Protein AF-A0A3D5YGW6-F1 (afdb_monomer)

pLDDT: mean 81.29, std 13.04, range [42.88, 96.31]

Solvent-accessible surface area (backbone atoms only — not comparable to full-atom values): 10236 Å² total; per-residue (Å²): 136,93,82,76,64,91,87,68,52,65,66,60,52,51,50,52,52,50,44,45,46,61,67,44,46,37,48,53,53,43,77,42,95,89,73,27,36,36,73,53,77,66,79,73,73,68,82,51,87,79,60,70,64,53,90,92,44,68,90,55,78,46,74,48,81,46,78,44,76,56,49,71,69,57,40,53,50,54,50,53,46,60,77,39,40,69,60,53,38,49,46,38,63,73,37,28,82,60,94,69,77,80,78,92,69,64,64,71,60,51,71,70,50,52,70,46,79,47,35,34,40,38,39,70,86,80,57,45,56,40,75,68,65,79,61,93,45,67,64,59,44,49,52,51,46,45,57,25,38,40,45,52,52,51,52,48,51,50,49,40,56,67,63,48,53,52,60,77,75,108

Nearest PDB structures (foldseek):
  4day-assembly1_A  TM=2.822E-01  e=8.750E+00  Homo sapiens

Sequence (170 aa):
MLIGPNGSGKTNFLEIITQLIKVGLIKDFVYTENNGIQNSIIENQWPLENMIPHFSYQDKPSIVDMEFHVSENDKENMLFIQKKQEIFSKIIETYSTTKYKIPVCDIEKIKNLQTLHIQFTIDTTNKTAHISNKSKNKIENFAIEYLIYQELFQIAIMIYNNNIKKSDEL

Structure (mmCIF, N/CA/C/O backbone):
data_AF-A0A3D5YGW6-F1
#
_entry.id   AF-A0A3D5YGW6-F1
#
loop_
_atom_site.group_PDB
_atom_site.id
_atom_site.type_symbol
_atom_site.label_atom_id
_atom_site.label_alt_id
_atom_site.label_comp_id
_atom_site.label_asym_id
_atom_site.label_entity_id
_atom_site.label_seq_id
_atom_site.pdbx_PDB_ins_code
_atom_site.Cartn_x
_atom_site.Cartn_y
_atom_site.Cartn_z
_atom_site.occupancy
_atom_site.B_iso_or_equiv
_atom_site.auth_seq_id
_atom_site.auth_comp_id
_atom_site.auth_asym_id
_atom_site.auth_atom_id
_atom_site.pdbx_PDB_model_num
ATOM 1 N N . MET A 1 1 ? 16.837 -15.127 -7.576 1.00 43.78 1 MET A N 1
ATOM 2 C CA . MET A 1 1 ? 18.311 -15.119 -7.723 1.00 43.78 1 MET A CA 1
ATOM 3 C C . MET A 1 1 ? 18.634 -14.628 -9.129 1.00 43.78 1 MET A C 1
ATOM 5 O O . MET A 1 1 ? 18.164 -15.241 -10.076 1.00 43.78 1 MET A O 1
ATOM 9 N N . LEU A 1 2 ? 19.340 -13.502 -9.272 1.00 54.16 2 LEU A N 1
ATOM 10 C CA . LEU A 1 2 ? 19.717 -12.935 -10.575 1.00 54.16 2 LEU A CA 1
ATOM 11 C C . LEU A 1 2 ? 21.123 -13.430 -10.938 1.00 54.16 2 LEU A C 1
ATOM 13 O O . LEU A 1 2 ? 22.107 -12.979 -10.357 1.00 54.16 2 LEU A O 1
ATOM 17 N N . ILE A 1 3 ? 21.216 -14.384 -11.866 1.00 64.50 3 ILE A N 1
ATOM 18 C CA . ILE A 1 3 ? 22.484 -14.989 -12.301 1.00 64.50 3 ILE A CA 1
ATOM 19 C C . ILE A 1 3 ? 22.789 -14.504 -13.719 1.00 64.50 3 ILE A C 1
ATOM 21 O O . ILE A 1 3 ? 21.932 -14.563 -14.594 1.00 64.50 3 ILE A O 1
ATOM 25 N N . GLY A 1 4 ? 24.005 -14.009 -13.954 1.00 66.25 4 GLY A N 1
ATOM 26 C CA . GLY A 1 4 ? 24.452 -13.606 -15.287 1.00 66.25 4 GLY A CA 1
ATOM 27 C C . GLY A 1 4 ? 25.875 -13.037 -15.293 1.00 66.25 4 GLY A C 1
ATOM 28 O O . GLY A 1 4 ? 26.398 -12.714 -14.223 1.00 66.25 4 GLY A O 1
ATOM 29 N N . PRO A 1 5 ? 26.497 -12.864 -16.472 1.00 58.69 5 PRO A N 1
ATOM 30 C CA . PRO A 1 5 ? 27.867 -12.357 -16.611 1.00 58.69 5 PRO A CA 1
ATOM 31 C C . PRO A 1 5 ? 28.068 -10.969 -15.984 1.00 58.69 5 PRO A C 1
ATOM 33 O O . PRO A 1 5 ? 27.129 -10.173 -15.909 1.00 58.69 5 PRO A O 1
ATOM 36 N N . ASN A 1 6 ? 29.283 -10.631 -15.549 1.00 60.09 6 ASN A N 1
ATOM 37 C CA . ASN A 1 6 ? 29.594 -9.256 -15.133 1.00 60.09 6 ASN A CA 1
ATOM 38 C C . ASN A 1 6 ? 29.333 -8.286 -16.300 1.00 60.09 6 ASN A C 1
ATOM 40 O O . ASN A 1 6 ? 29.634 -8.603 -17.445 1.00 60.09 6 ASN A O 1
ATOM 44 N N . GLY A 1 7 ? 28.709 -7.137 -16.019 1.00 59.75 7 GLY A N 1
ATOM 45 C CA . GLY A 1 7 ? 28.288 -6.179 -17.051 1.00 59.75 7 GLY A CA 1
ATOM 46 C C . GLY A 1 7 ? 26.944 -6.480 -17.732 1.00 59.75 7 GLY A C 1
ATOM 47 O O . GLY A 1 7 ? 26.485 -5.672 -18.526 1.00 59.75 7 GLY A O 1
ATOM 48 N N . SER A 1 8 ? 26.246 -7.573 -17.388 1.00 69.38 8 SER A N 1
ATOM 49 C CA . SER A 1 8 ? 24.945 -7.925 -17.994 1.00 69.38 8 SER A CA 1
ATOM 50 C C . SER A 1 8 ? 23.745 -7.078 -17.516 1.00 69.38 8 SER A C 1
ATOM 52 O O . SER A 1 8 ? 22.607 -7.521 -17.635 1.00 69.38 8 SER A O 1
ATOM 54 N N . GLY A 1 9 ? 23.978 -5.922 -16.882 1.00 68.81 9 GLY A N 1
ATOM 55 C CA . GLY A 1 9 ? 22.915 -5.008 -16.428 1.00 68.81 9 GLY A CA 1
ATOM 56 C C . GLY A 1 9 ? 22.145 -5.413 -15.159 1.00 68.81 9 GLY A C 1
ATOM 57 O O . GLY A 1 9 ? 21.143 -4.785 -14.836 1.00 68.81 9 GLY A O 1
ATOM 58 N N . LYS A 1 10 ? 22.592 -6.433 -14.409 1.00 77.31 10 LYS A N 1
ATOM 59 C CA . LYS A 1 10 ? 21.893 -6.914 -13.191 1.00 77.31 10 LYS A CA 1
ATOM 60 C C . LYS A 1 10 ? 21.778 -5.851 -12.095 1.00 77.31 10 LYS A C 1
ATOM 62 O O . LYS A 1 10 ? 20.739 -5.763 -11.451 1.00 77.31 10 LYS A O 1
ATOM 67 N N . THR A 1 11 ? 22.833 -5.061 -11.895 1.00 74.12 11 THR A N 1
ATOM 68 C CA . THR A 1 11 ? 22.848 -3.956 -10.925 1.00 74.12 11 THR A CA 1
ATOM 69 C C . THR A 1 11 ? 21.834 -2.888 -11.320 1.00 74.12 11 THR A C 1
ATOM 71 O O . THR A 1 11 ? 20.960 -2.577 -10.522 1.00 74.12 11 THR A O 1
ATOM 74 N N . ASN A 1 12 ? 21.851 -2.454 -12.585 1.00 71.56 12 ASN A N 1
ATOM 75 C CA . ASN A 1 12 ? 20.890 -1.485 -13.117 1.00 71.56 12 ASN A CA 1
ATOM 76 C C . ASN A 1 12 ? 19.445 -1.978 -12.951 1.00 71.56 12 ASN A C 1
ATOM 78 O O . ASN A 1 12 ? 18.572 -1.213 -12.565 1.00 71.56 12 ASN A O 1
ATOM 82 N N . PHE A 1 13 ? 19.179 -3.268 -13.182 1.00 76.25 13 PHE A N 1
ATOM 83 C CA . PHE A 1 13 ? 17.849 -3.838 -12.956 1.00 76.25 13 PHE A CA 1
ATOM 84 C C . PHE A 1 13 ? 17.412 -3.752 -11.484 1.00 76.25 13 PHE A C 1
ATOM 86 O O . PHE A 1 13 ? 16.293 -3.330 -11.200 1.00 76.25 13 PHE A O 1
ATOM 93 N N . LEU A 1 14 ? 18.282 -4.114 -10.535 1.00 77.56 14 LEU A N 1
ATOM 94 C CA . LEU A 1 14 ? 17.972 -4.009 -9.103 1.00 77.56 14 LEU A CA 1
ATOM 95 C C . LEU A 1 14 ? 17.786 -2.555 -8.652 1.00 77.56 14 LEU A C 1
ATOM 97 O O . LEU A 1 14 ? 16.927 -2.291 -7.810 1.00 77.56 14 LEU A O 1
ATOM 101 N N . GLU A 1 15 ? 18.551 -1.621 -9.215 1.00 75.88 15 GLU A N 1
ATOM 102 C CA . GLU A 1 15 ? 18.389 -0.185 -8.971 1.00 75.88 15 GLU A CA 1
ATOM 103 C C . GLU A 1 15 ? 17.015 0.302 -9.437 1.00 75.88 15 GLU A C 1
ATOM 105 O O . GLU A 1 15 ? 16.309 0.934 -8.654 1.00 75.88 15 GLU A O 1
ATOM 110 N N . ILE A 1 16 ? 16.584 -0.078 -10.647 1.00 77.44 16 ILE A N 1
ATOM 111 C CA . ILE A 1 16 ? 15.253 0.251 -11.183 1.00 77.44 16 ILE A CA 1
ATOM 112 C C . ILE A 1 16 ? 14.154 -0.265 -10.255 1.00 77.44 16 ILE A C 1
ATOM 114 O O . ILE A 1 16 ? 13.277 0.495 -9.853 1.00 77.44 16 ILE A O 1
ATOM 118 N N . ILE A 1 17 ? 14.205 -1.545 -9.874 1.00 81.69 17 ILE A N 1
ATOM 119 C CA . ILE A 1 17 ? 13.189 -2.141 -8.995 1.00 81.69 17 ILE A CA 1
ATOM 120 C C . ILE A 1 17 ? 13.175 -1.456 -7.625 1.00 81.69 17 ILE A C 1
ATOM 122 O O . ILE A 1 17 ? 12.110 -1.107 -7.119 1.00 81.69 17 ILE A O 1
ATOM 126 N N . THR A 1 18 ? 14.349 -1.212 -7.038 1.00 79.06 18 THR A N 1
ATOM 127 C CA . THR A 1 18 ? 14.461 -0.536 -5.738 1.00 79.06 18 THR A CA 1
ATOM 128 C C . THR A 1 18 ? 13.863 0.866 -5.794 1.00 79.06 18 THR A C 1
ATOM 130 O O . THR A 1 18 ? 13.155 1.264 -4.872 1.00 79.06 18 THR A O 1
ATOM 133 N N . GLN A 1 19 ? 14.111 1.604 -6.876 1.00 76.06 19 GLN A N 1
ATOM 134 C CA . GLN A 1 19 ? 13.568 2.945 -7.080 1.00 76.06 19 GLN A CA 1
ATOM 135 C C . GLN A 1 19 ? 12.051 2.920 -7.275 1.00 76.06 19 GLN A C 1
ATOM 137 O O . GLN A 1 19 ? 11.344 3.690 -6.630 1.00 76.06 19 GLN A O 1
ATOM 142 N N . LEU A 1 20 ? 11.529 2.012 -8.100 1.00 81.19 20 LEU A N 1
ATOM 143 C CA . LEU A 1 20 ? 10.086 1.884 -8.307 1.00 81.19 20 LEU A CA 1
ATOM 144 C C . LEU A 1 20 ? 9.347 1.562 -7.004 1.00 81.19 20 LEU A C 1
ATOM 146 O O . LEU A 1 20 ? 8.281 2.118 -6.764 1.00 81.19 20 LEU A O 1
ATOM 150 N N . ILE A 1 21 ? 9.928 0.727 -6.137 1.00 82.31 21 ILE A N 1
ATOM 151 C CA . ILE A 1 21 ? 9.337 0.400 -4.834 1.00 82.31 21 ILE A CA 1
ATOM 152 C C . ILE A 1 21 ? 9.466 1.579 -3.855 1.00 82.31 21 ILE A C 1
ATOM 154 O O . ILE A 1 21 ? 8.467 2.019 -3.293 1.00 82.31 21 ILE A O 1
ATOM 158 N N . LYS A 1 22 ? 10.675 2.112 -3.641 1.00 76.12 22 LYS A N 1
ATOM 159 C CA . LYS A 1 22 ? 10.913 3.135 -2.605 1.00 76.12 22 LYS A CA 1
ATOM 160 C C . LYS A 1 22 ? 10.395 4.525 -2.964 1.00 76.12 22 LYS A C 1
ATOM 162 O O . LYS A 1 22 ? 10.024 5.275 -2.078 1.00 76.12 22 LYS A O 1
ATOM 167 N N . VAL A 1 23 ? 10.431 4.888 -4.243 1.00 70.88 23 VAL A N 1
ATOM 168 C CA . VAL A 1 23 ? 10.070 6.234 -4.719 1.00 70.88 23 VAL A CA 1
ATOM 169 C C . VAL A 1 23 ? 8.721 6.215 -5.428 1.00 70.88 23 VAL A C 1
ATOM 171 O O . VAL A 1 23 ? 7.917 7.126 -5.261 1.00 70.88 23 VAL A O 1
ATOM 174 N N . GLY A 1 24 ? 8.472 5.183 -6.238 1.00 72.69 24 GLY A N 1
ATOM 175 C CA . GLY A 1 24 ? 7.271 5.099 -7.070 1.00 72.69 24 GLY A CA 1
ATOM 176 C C . GLY A 1 24 ? 6.038 4.526 -6.367 1.00 72.69 24 GLY A C 1
ATOM 177 O O . GLY A 1 24 ? 4.922 4.771 -6.830 1.00 72.69 24 GLY A O 1
ATOM 178 N N . LEU A 1 25 ? 6.219 3.761 -5.285 1.00 84.00 25 LEU A N 1
ATOM 179 C CA . LEU A 1 25 ? 5.149 2.997 -4.641 1.00 84.00 25 LEU A CA 1
ATOM 180 C C . LEU A 1 25 ? 4.920 3.414 -3.188 1.00 84.00 25 LEU A C 1
ATOM 182 O O . LEU A 1 25 ? 3.806 3.801 -2.853 1.00 84.00 25 LEU A O 1
ATOM 186 N N . ILE A 1 26 ? 5.939 3.343 -2.332 1.00 85.38 26 ILE A N 1
ATOM 187 C CA . ILE A 1 26 ? 5.791 3.594 -0.893 1.00 85.38 26 ILE A CA 1
ATOM 188 C C . ILE A 1 26 ? 5.871 5.097 -0.602 1.00 85.38 26 ILE A C 1
ATOM 190 O O . ILE A 1 26 ? 6.689 5.812 -1.179 1.00 85.38 26 ILE A O 1
ATOM 194 N N . LYS A 1 27 ? 5.009 5.581 0.295 1.00 85.56 27 LYS A N 1
ATOM 195 C CA . LYS A 1 27 ? 5.111 6.915 0.891 1.00 85.56 27 LYS A CA 1
ATOM 196 C C . LYS A 1 27 ? 5.585 6.803 2.328 1.00 85.56 27 LYS A C 1
ATOM 198 O O . LYS A 1 27 ? 4.973 6.080 3.114 1.00 85.56 27 LYS A O 1
ATOM 203 N N . ASP A 1 28 ? 6.597 7.595 2.649 1.00 83.94 28 ASP A N 1
ATOM 204 C CA . ASP A 1 28 ? 7.172 7.640 3.984 1.00 83.94 28 ASP A CA 1
ATOM 205 C C . ASP A 1 28 ? 6.388 8.613 4.881 1.00 83.94 28 ASP A C 1
ATOM 207 O O . ASP A 1 28 ? 5.976 9.708 4.470 1.00 83.94 28 ASP A O 1
ATOM 211 N N . PHE A 1 29 ? 6.163 8.208 6.125 1.00 87.75 29 PHE A N 1
ATOM 212 C CA . PHE A 1 29 ? 5.438 8.966 7.132 1.00 87.75 29 PHE A CA 1
ATOM 213 C C . PHE A 1 29 ? 6.186 8.972 8.456 1.00 87.75 29 PHE A C 1
ATOM 215 O O . PHE A 1 29 ? 6.567 7.939 8.983 1.00 87.75 29 PHE A O 1
ATOM 222 N N . VAL A 1 30 ? 6.297 10.145 9.070 1.00 86.38 30 VAL A N 1
ATOM 223 C CA . VAL A 1 30 ? 6.886 10.301 10.401 1.00 86.38 30 VAL A CA 1
ATOM 224 C C . VAL A 1 30 ? 5.820 10.791 11.367 1.00 86.38 30 VAL A C 1
ATOM 226 O O . VAL A 1 30 ? 5.033 11.680 11.044 1.00 86.38 30 VAL A O 1
ATOM 229 N N . TYR A 1 31 ? 5.806 10.227 12.572 1.00 86.19 31 TYR A N 1
ATOM 230 C CA . TYR A 1 31 ? 4.942 10.668 13.660 1.00 86.19 31 TYR A CA 1
ATOM 231 C C . TYR A 1 31 ? 5.744 11.370 14.749 1.00 86.19 31 TYR A C 1
ATOM 233 O O . TYR A 1 31 ? 6.722 10.830 15.262 1.00 86.19 31 TYR A O 1
ATOM 241 N N . THR A 1 32 ? 5.291 12.560 15.136 1.00 84.00 32 THR A N 1
ATOM 242 C CA . THR A 1 32 ? 5.771 13.256 16.335 1.00 84.00 32 THR A CA 1
ATOM 243 C C . THR A 1 32 ? 4.576 13.715 17.161 1.00 84.00 32 THR A C 1
ATOM 245 O O . THR A 1 32 ? 3.560 14.120 16.598 1.00 84.00 32 THR A O 1
ATOM 248 N N . GLU A 1 33 ? 4.687 13.689 18.490 1.00 78.69 33 GLU A N 1
ATOM 249 C CA . GLU A 1 33 ? 3.576 14.065 19.382 1.00 78.69 33 GLU A CA 1
ATOM 250 C C . GLU A 1 33 ? 3.068 15.492 19.119 1.00 78.69 33 GLU A C 1
ATOM 252 O O . GLU A 1 33 ? 1.866 15.737 19.152 1.00 78.69 33 GLU A O 1
ATOM 257 N N . ASN A 1 34 ? 3.977 16.413 18.785 1.00 79.25 34 ASN A N 1
ATOM 258 C CA . ASN A 1 34 ? 3.652 17.826 18.583 1.00 79.25 34 ASN A CA 1
ATOM 259 C C . ASN A 1 34 ? 3.061 18.134 17.203 1.00 79.25 34 ASN A C 1
ATOM 261 O O . ASN A 1 34 ? 2.256 19.053 17.083 1.00 79.25 34 ASN A O 1
ATOM 265 N N . ASN A 1 35 ? 3.470 17.401 16.162 1.00 78.00 35 ASN A N 1
ATOM 266 C CA . ASN A 1 35 ? 3.129 17.745 14.77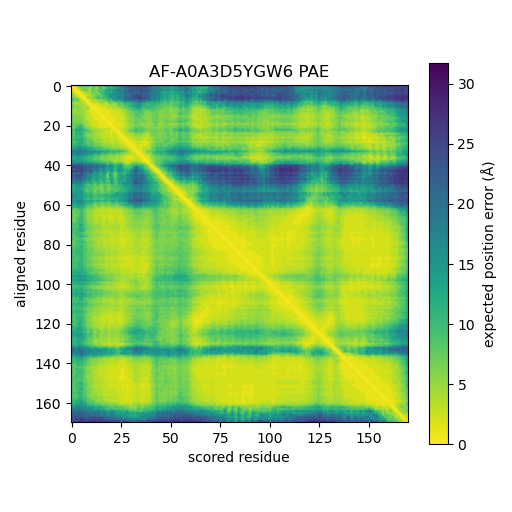7 1.00 78.00 35 ASN A CA 1
ATOM 267 C C . ASN A 1 35 ? 2.283 16.682 14.062 1.00 78.00 35 ASN A C 1
ATOM 269 O O . ASN A 1 35 ? 1.984 16.837 12.876 1.00 78.00 35 ASN A O 1
ATOM 273 N N . GLY A 1 36 ? 1.913 15.608 14.762 1.00 85.62 36 GLY A N 1
ATOM 274 C CA . GLY A 1 36 ? 1.156 14.499 14.199 1.00 85.62 36 GLY A CA 1
ATOM 275 C C . GLY A 1 36 ? 1.951 13.690 13.170 1.00 85.62 36 GLY A C 1
ATOM 276 O O . GLY A 1 36 ? 3.182 13.642 13.193 1.00 85.62 36 GLY A O 1
ATOM 277 N N . ILE A 1 37 ? 1.216 13.009 12.295 1.00 87.00 37 ILE A N 1
ATOM 278 C CA . ILE A 1 37 ? 1.687 12.197 11.178 1.00 87.00 37 ILE A CA 1
ATOM 279 C C . ILE A 1 37 ? 1.919 13.100 9.968 1.00 87.00 37 ILE A C 1
ATOM 281 O O . ILE A 1 37 ? 0.976 13.596 9.339 1.00 87.00 37 ILE A O 1
ATOM 285 N N . GLN A 1 38 ? 3.179 13.260 9.603 1.00 83.75 38 GLN A N 1
ATOM 286 C CA . GLN A 1 38 ? 3.607 14.045 8.458 1.00 83.75 38 GLN A CA 1
ATOM 287 C C . GLN A 1 38 ? 4.150 13.120 7.381 1.00 83.75 38 GLN A C 1
ATOM 289 O O . GLN A 1 38 ? 4.857 12.165 7.681 1.00 83.75 38 GLN A O 1
ATOM 294 N N . ASN A 1 39 ? 3.831 13.411 6.121 1.00 80.38 39 ASN A N 1
ATOM 295 C CA . ASN A 1 39 ? 4.539 12.786 5.013 1.00 80.38 39 ASN A CA 1
ATOM 296 C C . ASN A 1 39 ? 5.982 13.298 5.046 1.00 80.38 39 ASN A C 1
ATOM 298 O O . ASN A 1 39 ? 6.205 14.506 4.906 1.00 80.38 39 ASN A O 1
ATOM 302 N N . SER A 1 40 ? 6.943 12.405 5.266 1.00 68.94 40 SER A N 1
ATOM 303 C CA . SER A 1 40 ? 8.352 12.750 5.159 1.00 68.94 40 SER A CA 1
ATOM 304 C C . SER A 1 40 ? 8.710 12.768 3.685 1.00 68.94 40 SER A C 1
ATOM 306 O O . SER A 1 40 ? 9.314 11.837 3.162 1.00 68.94 40 SER A O 1
ATOM 308 N N . ILE A 1 41 ? 8.322 13.845 3.000 1.00 61.72 41 ILE A N 1
ATOM 309 C CA . ILE A 1 41 ? 8.850 14.142 1.674 1.00 61.72 41 ILE A CA 1
ATOM 310 C C . ILE A 1 41 ? 10.313 14.535 1.886 1.00 61.72 41 ILE A C 1
ATOM 312 O O . ILE A 1 41 ? 10.667 15.709 1.944 1.00 61.72 41 ILE A O 1
ATOM 316 N N . ILE A 1 42 ? 11.183 13.540 2.021 1.00 52.72 42 ILE A N 1
ATOM 317 C CA . ILE A 1 42 ? 12.481 13.665 1.389 1.00 52.72 42 ILE A CA 1
ATOM 318 C C . ILE A 1 42 ? 12.106 13.579 -0.081 1.00 52.72 42 ILE A C 1
ATOM 320 O O . ILE A 1 42 ? 11.584 12.556 -0.523 1.00 52.72 42 ILE A O 1
ATOM 324 N N . GLU A 1 43 ? 12.242 14.679 -0.821 1.00 48.03 43 GLU A N 1
ATOM 325 C CA . GLU A 1 43 ? 12.287 14.596 -2.273 1.00 48.03 43 GLU A CA 1
ATOM 326 C C . GLU A 1 43 ? 13.365 13.560 -2.578 1.00 48.03 43 GLU A C 1
ATOM 328 O O . GLU A 1 43 ? 14.558 13.859 -2.535 1.00 48.03 43 GLU A O 1
ATOM 333 N N . ASN A 1 44 ? 12.958 12.308 -2.790 1.00 47.47 44 ASN A N 1
ATOM 334 C CA . ASN A 1 44 ? 13.819 11.273 -3.311 1.00 47.47 44 ASN A CA 1
ATOM 335 C C . ASN A 1 44 ? 14.067 11.709 -4.750 1.00 47.47 44 ASN A C 1
ATOM 337 O O . ASN A 1 44 ? 13.378 11.281 -5.674 1.00 47.47 44 ASN A O 1
ATOM 341 N N . GLN A 1 45 ? 14.981 12.672 -4.906 1.00 50.84 45 GLN A N 1
ATOM 342 C CA . GLN A 1 45 ? 15.462 13.147 -6.182 1.00 50.84 45 GLN A CA 1
ATOM 343 C C . GLN A 1 45 ? 15.921 11.914 -6.910 1.00 50.84 45 GLN A C 1
ATOM 345 O O . GLN A 1 45 ? 16.836 11.213 -6.487 1.00 50.84 45 GLN A O 1
ATOM 350 N N . TRP A 1 46 ? 15.187 11.601 -7.954 1.00 57.28 46 TRP A N 1
ATOM 351 C CA . TRP A 1 46 ? 15.362 10.364 -8.649 1.00 57.28 46 TRP A CA 1
ATOM 352 C C . TRP A 1 46 ? 16.682 10.419 -9.410 1.00 57.28 46 TRP A C 1
ATOM 354 O O . TRP A 1 46 ? 16.812 11.238 -10.327 1.00 57.28 46 TRP A O 1
ATOM 364 N N . PRO A 1 47 ? 17.671 9.563 -9.102 1.00 54.66 47 PRO A N 1
ATOM 365 C CA . PRO A 1 47 ? 18.865 9.506 -9.917 1.00 54.66 47 PRO A CA 1
ATOM 366 C C . PRO A 1 47 ? 18.550 8.641 -11.144 1.00 54.66 47 PRO A C 1
ATOM 368 O O . PRO A 1 47 ? 19.075 7.545 -11.307 1.00 54.66 47 PRO A O 1
ATOM 371 N N . LEU A 1 48 ? 17.675 9.130 -12.031 1.00 56.41 48 LEU A N 1
ATOM 372 C CA . LEU A 1 48 ? 17.493 8.569 -13.379 1.00 56.41 48 LEU A CA 1
ATOM 373 C C . LEU A 1 48 ? 18.628 8.946 -14.325 1.00 56.41 48 LEU A C 1
ATOM 375 O O . LEU A 1 48 ? 18.529 8.695 -15.521 1.00 56.41 48 LEU A O 1
ATOM 379 N N . GLU A 1 49 ? 19.712 9.538 -13.819 1.00 54.25 49 GLU A N 1
ATOM 380 C CA . GLU A 1 49 ? 20.856 9.967 -14.629 1.00 54.25 49 GLU A CA 1
ATOM 381 C C . GLU A 1 49 ? 21.411 8.848 -15.524 1.00 54.25 49 GLU A C 1
ATOM 383 O O . GLU A 1 49 ? 21.966 9.141 -16.577 1.00 54.25 49 GLU A O 1
ATOM 388 N N . ASN A 1 50 ? 21.160 7.579 -15.174 1.00 57.53 50 ASN A N 1
ATOM 389 C CA . ASN A 1 50 ? 21.646 6.415 -15.912 1.00 57.53 50 ASN A CA 1
ATOM 390 C C . ASN A 1 50 ? 20.556 5.599 -16.638 1.00 57.53 50 ASN A C 1
ATOM 392 O O . ASN A 1 50 ? 20.880 4.585 -17.260 1.00 57.53 50 ASN A O 1
ATOM 396 N N . MET A 1 51 ? 19.275 5.991 -16.586 1.00 64.12 51 MET A N 1
ATOM 397 C CA . MET A 1 51 ? 18.209 5.293 -17.320 1.00 64.12 51 MET A CA 1
ATOM 398 C C . MET A 1 51 ? 18.014 5.919 -18.696 1.00 64.12 51 MET A C 1
ATOM 400 O O . MET A 1 51 ? 17.221 6.837 -18.888 1.00 64.12 51 MET A O 1
ATOM 404 N N . ILE A 1 52 ? 18.755 5.396 -19.665 1.00 67.75 52 ILE A N 1
ATOM 405 C CA . ILE A 1 52 ? 18.649 5.805 -21.062 1.00 67.75 52 ILE A CA 1
ATOM 406 C C . ILE A 1 52 ? 17.621 4.892 -21.749 1.00 67.75 52 ILE A C 1
ATOM 408 O O . ILE A 1 52 ? 17.712 3.668 -21.597 1.00 67.75 52 ILE A O 1
ATOM 412 N N . PRO A 1 53 ? 16.657 5.443 -22.511 1.00 66.88 53 PRO A N 1
ATOM 413 C CA . PRO A 1 53 ? 15.776 4.645 -23.351 1.00 66.88 53 PRO A CA 1
ATOM 414 C C . PRO A 1 53 ? 16.568 3.698 -24.249 1.00 66.88 53 PRO A C 1
ATOM 416 O O . PRO A 1 53 ? 17.657 4.023 -24.731 1.00 66.88 53 PRO A O 1
ATOM 419 N N . HIS A 1 54 ? 16.004 2.525 -24.524 1.00 69.44 54 HIS A N 1
ATOM 420 C CA . HIS A 1 54 ? 16.606 1.622 -25.495 1.00 69.44 54 HIS A CA 1
ATOM 421 C C . HIS A 1 54 ? 16.765 2.344 -26.845 1.00 69.44 54 HIS A C 1
ATOM 423 O O . HIS A 1 54 ? 15.821 2.968 -27.327 1.00 69.44 54 HIS A O 1
ATOM 429 N N . PHE A 1 55 ? 17.934 2.233 -27.485 1.00 69.56 55 PHE A N 1
ATOM 430 C CA . PHE A 1 55 ? 18.270 3.000 -28.696 1.00 69.56 55 PHE A CA 1
ATOM 431 C C . PHE A 1 55 ? 17.273 2.803 -29.852 1.00 69.56 55 PHE A C 1
ATOM 433 O O . PHE A 1 55 ? 17.070 3.713 -30.645 1.00 69.56 55 PHE A O 1
ATOM 440 N N . SER A 1 56 ? 16.624 1.637 -29.936 1.00 70.56 56 SER A N 1
ATOM 441 C CA . SER A 1 56 ? 15.580 1.349 -30.938 1.00 70.56 56 SER A CA 1
ATOM 442 C C . SER A 1 56 ? 14.172 1.842 -30.572 1.00 70.56 56 SER A C 1
ATOM 444 O O . SER A 1 56 ? 13.272 1.748 -31.400 1.00 70.56 56 SER A O 1
ATOM 446 N N . TYR A 1 57 ? 13.949 2.303 -29.339 1.00 68.25 57 TYR A N 1
ATOM 447 C CA . TYR A 1 57 ? 12.625 2.628 -28.795 1.00 68.25 57 TYR A CA 1
ATOM 448 C C . TYR A 1 57 ? 12.675 3.882 -27.912 1.00 68.25 57 TYR A C 1
ATOM 450 O O . TYR A 1 57 ? 12.160 3.876 -26.797 1.00 68.25 57 TYR A O 1
ATOM 458 N N . GLN A 1 58 ? 13.306 4.947 -28.411 1.00 68.19 58 GLN A N 1
ATOM 459 C CA . GLN A 1 58 ? 13.505 6.189 -27.654 1.00 68.19 58 GLN A CA 1
ATOM 460 C C . GLN A 1 58 ? 12.189 6.884 -27.275 1.00 68.19 58 GLN A C 1
ATOM 462 O O . GLN A 1 58 ? 12.098 7.454 -26.195 1.00 68.19 58 GLN A O 1
ATOM 467 N N . ASP A 1 59 ? 11.160 6.761 -28.117 1.00 68.00 59 ASP A N 1
ATOM 468 C CA . ASP A 1 59 ? 9.873 7.447 -27.935 1.00 68.00 59 ASP A CA 1
ATOM 469 C C . ASP A 1 59 ? 8.802 6.587 -27.243 1.00 68.00 59 ASP A C 1
ATOM 471 O O . ASP A 1 59 ? 7.643 6.994 -27.139 1.00 68.00 59 ASP A O 1
ATOM 475 N N . LYS A 1 60 ? 9.139 5.361 -26.817 1.00 66.12 60 LYS A N 1
ATOM 476 C CA . LYS A 1 60 ? 8.166 4.470 -26.172 1.00 66.12 60 LYS A CA 1
ATOM 477 C C . LYS A 1 60 ? 8.245 4.592 -24.650 1.00 66.12 60 LYS A C 1
ATOM 479 O O . LYS A 1 60 ? 9.347 4.526 -24.103 1.00 66.12 60 LYS A O 1
ATOM 484 N N . PRO A 1 61 ? 7.098 4.682 -23.951 1.00 68.06 61 PRO A N 1
ATOM 485 C CA . PRO A 1 61 ? 7.091 4.610 -22.498 1.00 68.06 61 PRO A CA 1
ATOM 486 C C . PRO A 1 61 ? 7.657 3.263 -22.048 1.00 68.06 61 PRO A C 1
ATOM 488 O O . PRO A 1 61 ? 7.329 2.214 -22.612 1.00 68.06 61 PRO A O 1
ATOM 491 N N . SER A 1 62 ? 8.509 3.294 -21.027 1.00 78.44 62 SER A N 1
ATOM 492 C CA . SER A 1 62 ? 9.001 2.071 -20.398 1.00 78.44 62 SER A CA 1
ATOM 493 C C . SER A 1 62 ? 7.974 1.595 -19.379 1.00 78.44 62 SER A C 1
ATOM 495 O O . SER A 1 62 ? 7.527 2.370 -18.534 1.00 78.44 62 SER A O 1
ATOM 497 N N . ILE A 1 63 ? 7.583 0.327 -19.477 1.00 83.94 63 ILE A N 1
ATOM 498 C CA . ILE A 1 63 ? 6.575 -0.284 -18.611 1.00 83.94 63 ILE A CA 1
ATOM 499 C C . ILE A 1 63 ? 7.253 -1.345 -17.752 1.00 83.94 63 ILE A C 1
ATOM 501 O O . ILE A 1 63 ? 8.050 -2.138 -18.257 1.00 83.94 63 ILE A O 1
ATOM 505 N N . VAL A 1 64 ? 6.929 -1.355 -16.462 1.00 84.44 64 VAL A N 1
ATOM 506 C CA . VAL A 1 64 ? 7.347 -2.403 -15.529 1.00 84.44 64 VAL A CA 1
ATOM 507 C C . VAL A 1 64 ? 6.113 -2.978 -14.856 1.00 84.44 64 VAL A C 1
ATOM 509 O O . VAL A 1 64 ? 5.394 -2.261 -14.164 1.00 84.44 64 VAL A O 1
ATOM 512 N N . ASP A 1 65 ? 5.895 -4.275 -15.041 1.00 87.81 65 ASP A N 1
ATOM 513 C CA . ASP A 1 65 ? 4.862 -5.032 -14.343 1.00 87.81 65 ASP A CA 1
ATOM 514 C C . ASP A 1 65 ? 5.480 -5.757 -13.145 1.00 87.81 65 ASP A C 1
ATOM 516 O O . ASP A 1 65 ? 6.484 -6.461 -13.272 1.00 87.81 65 ASP A O 1
ATOM 520 N N . MET A 1 66 ? 4.872 -5.585 -11.975 1.00 88.62 66 MET A N 1
ATOM 521 C CA . MET A 1 66 ? 5.245 -6.282 -10.751 1.00 88.62 66 MET A CA 1
ATOM 522 C C . MET A 1 66 ? 4.052 -7.039 -10.185 1.00 88.62 66 MET A C 1
ATOM 524 O O . MET A 1 66 ? 2.935 -6.524 -10.132 1.00 88.62 66 MET A O 1
ATOM 528 N N . GLU A 1 67 ? 4.314 -8.251 -9.714 1.00 91.44 67 GLU A N 1
ATOM 529 C CA . GLU A 1 67 ? 3.373 -9.051 -8.942 1.00 91.44 67 GLU A CA 1
ATOM 530 C C . GLU A 1 67 ? 3.894 -9.164 -7.508 1.00 91.44 67 GLU A C 1
ATOM 532 O O . GLU A 1 67 ? 5.004 -9.641 -7.270 1.00 91.44 67 GLU A O 1
ATOM 537 N N . PHE A 1 68 ? 3.091 -8.706 -6.554 1.00 90.38 68 PHE A N 1
ATOM 538 C CA . PHE A 1 68 ? 3.379 -8.792 -5.130 1.00 90.38 68 PHE A CA 1
ATOM 539 C C . PHE A 1 68 ? 2.517 -9.877 -4.506 1.00 90.38 68 PHE A C 1
ATOM 541 O O . PHE A 1 68 ? 1.296 -9.866 -4.654 1.00 90.38 68 PHE A O 1
ATOM 548 N N . HIS A 1 69 ? 3.139 -10.789 -3.767 1.00 94.81 69 HIS A N 1
ATOM 549 C CA . HIS A 1 69 ? 2.407 -11.731 -2.931 1.00 94.81 69 HIS A CA 1
ATOM 550 C C . HIS A 1 69 ? 1.940 -11.036 -1.649 1.00 94.81 69 HIS A C 1
ATOM 552 O O . HIS A 1 69 ? 2.738 -10.398 -0.963 1.00 94.81 69 HIS A O 1
ATOM 558 N N . VAL A 1 70 ? 0.656 -11.172 -1.322 1.00 93.38 70 VAL A N 1
ATOM 559 C CA . VAL A 1 70 ? 0.068 -10.590 -0.112 1.00 93.38 70 VAL A CA 1
ATOM 560 C C . VAL A 1 70 ? 0.240 -11.567 1.042 1.00 93.38 70 VAL A C 1
ATOM 562 O O . VAL A 1 70 ? -0.356 -12.645 1.040 1.00 93.38 70 VAL A O 1
ATOM 565 N N . SER A 1 71 ? 1.041 -11.180 2.035 1.00 94.81 71 SER A N 1
ATOM 566 C CA . SER A 1 71 ? 1.279 -12.018 3.209 1.00 94.81 71 SER A CA 1
ATOM 567 C C . SER A 1 71 ? 0.034 -12.120 4.097 1.00 94.81 71 SER A C 1
ATOM 569 O O . SER A 1 71 ? -0.825 -11.237 4.096 1.00 94.81 71 SER A O 1
ATOM 571 N N . GLU A 1 72 ? -0.056 -13.174 4.912 1.00 94.44 72 GLU A N 1
ATOM 572 C CA . GLU A 1 72 ? -1.144 -13.305 5.894 1.00 94.44 72 GLU A CA 1
ATOM 573 C C . GLU A 1 72 ? -1.151 -12.148 6.905 1.00 94.44 72 GLU A C 1
ATOM 575 O O . GLU A 1 72 ? -2.214 -11.630 7.231 1.00 94.44 72 GLU A O 1
ATOM 580 N N . ASN A 1 73 ? 0.021 -11.652 7.313 1.00 93.12 73 ASN A N 1
ATOM 581 C CA . ASN A 1 73 ? 0.130 -10.492 8.203 1.00 93.12 73 ASN A CA 1
ATOM 582 C C . ASN A 1 73 ? -0.447 -9.215 7.563 1.00 93.12 73 ASN A C 1
ATOM 584 O O . ASN A 1 73 ? -1.123 -8.429 8.224 1.00 93.12 73 ASN A O 1
ATOM 588 N N . ASP A 1 74 ? -0.232 -9.016 6.259 1.00 93.25 74 ASP A N 1
ATOM 589 C CA . ASP A 1 74 ? -0.840 -7.892 5.541 1.00 93.25 74 ASP A CA 1
ATOM 590 C C . ASP A 1 74 ? -2.361 -8.021 5.483 1.00 93.25 74 ASP A C 1
ATOM 592 O O . ASP A 1 74 ? -3.072 -7.032 5.673 1.00 93.25 74 ASP A O 1
ATOM 596 N N . LYS A 1 75 ? -2.883 -9.238 5.290 1.00 95.12 75 LYS A N 1
ATOM 597 C CA . LYS A 1 75 ? -4.330 -9.486 5.356 1.00 95.12 75 LYS A CA 1
ATOM 598 C C . LYS A 1 75 ? -4.873 -9.196 6.742 1.00 95.12 75 LYS A C 1
ATOM 600 O O . LYS A 1 75 ? -5.891 -8.520 6.847 1.00 95.12 75 LYS A O 1
ATOM 605 N N . GLU A 1 76 ? -4.217 -9.663 7.798 1.00 94.94 76 GLU A N 1
ATOM 606 C CA . GLU A 1 76 ? -4.628 -9.401 9.178 1.00 94.94 76 GLU A CA 1
ATOM 607 C C . GLU A 1 76 ? -4.708 -7.898 9.463 1.00 94.94 76 GLU A C 1
ATOM 609 O O . GLU A 1 76 ? -5.735 -7.426 9.961 1.00 94.94 76 GLU A O 1
ATOM 614 N N . ASN A 1 77 ? -3.692 -7.134 9.056 1.00 94.44 77 ASN A N 1
ATOM 615 C CA . ASN A 1 77 ? -3.683 -5.678 9.191 1.00 94.44 77 ASN A CA 1
ATOM 616 C C . ASN A 1 77 ? -4.804 -5.019 8.380 1.00 94.44 77 ASN A C 1
ATOM 618 O O . ASN A 1 77 ? -5.567 -4.219 8.922 1.00 94.44 77 ASN A O 1
ATOM 622 N N . MET A 1 78 ? -4.967 -5.385 7.106 1.00 96.31 78 MET A N 1
ATOM 623 C CA . MET A 1 78 ? -6.047 -4.870 6.258 1.00 96.31 78 MET A CA 1
ATOM 624 C C . MET A 1 78 ? -7.434 -5.177 6.839 1.00 96.31 78 MET A C 1
ATOM 626 O O . MET A 1 78 ? -8.305 -4.307 6.869 1.00 96.31 78 MET A O 1
ATOM 630 N N . LEU A 1 79 ? -7.648 -6.394 7.344 1.00 96.31 79 LEU A N 1
ATOM 631 C CA . LEU A 1 79 ? -8.897 -6.813 7.982 1.00 96.31 79 LEU A CA 1
ATOM 632 C C . LEU A 1 79 ? -9.147 -6.046 9.282 1.00 96.31 79 LEU A C 1
ATOM 634 O O . LEU A 1 79 ? -10.284 -5.659 9.557 1.00 96.31 79 LEU A O 1
ATOM 638 N N . PHE A 1 80 ? -8.108 -5.821 10.084 1.00 95.62 80 PHE A N 1
ATOM 639 C CA . PHE A 1 80 ? -8.195 -5.031 11.306 1.00 95.62 80 PHE A CA 1
ATOM 640 C C . PHE A 1 80 ? -8.582 -3.580 11.010 1.00 95.62 80 PHE A C 1
ATOM 642 O O . PHE A 1 80 ? -9.510 -3.054 11.633 1.00 95.62 80 PHE A O 1
ATOM 649 N N . ILE A 1 81 ? -7.944 -2.979 10.002 1.00 96.00 81 ILE A N 1
ATOM 650 C CA . ILE A 1 81 ? -8.255 -1.632 9.522 1.00 96.00 81 ILE A CA 1
ATOM 651 C C . ILE A 1 81 ? -9.711 -1.551 9.061 1.00 96.00 81 ILE A C 1
ATOM 653 O O . ILE A 1 81 ? -10.437 -0.662 9.493 1.00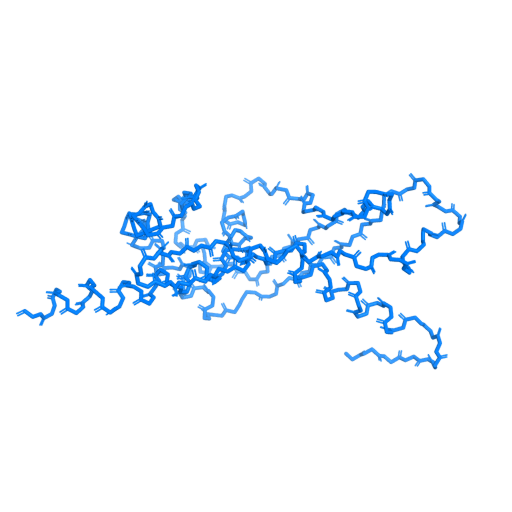 96.00 81 ILE A O 1
ATOM 657 N N . GLN A 1 82 ? -10.174 -2.501 8.248 1.00 95.88 82 GLN A N 1
ATOM 658 C CA . GLN A 1 82 ? -11.546 -2.504 7.729 1.00 95.88 82 GLN A CA 1
ATOM 659 C C . GLN A 1 82 ? -12.603 -2.711 8.819 1.00 95.88 82 GLN A C 1
ATOM 661 O O . GLN A 1 82 ? -13.622 -2.025 8.825 1.00 95.88 82 GLN A O 1
ATOM 666 N N . LYS A 1 83 ? -12.355 -3.591 9.797 1.00 94.88 83 LYS A N 1
ATOM 667 C CA . LYS A 1 83 ? -13.267 -3.790 10.939 1.00 94.88 83 LYS A CA 1
ATOM 668 C C . LYS A 1 83 ? -13.423 -2.536 11.806 1.00 94.88 83 LYS A C 1
ATOM 670 O O . LYS A 1 83 ? -14.449 -2.379 12.459 1.00 94.88 83 LYS A O 1
ATOM 675 N N . LYS A 1 84 ? -12.409 -1.667 11.839 1.00 94.19 84 LYS A N 1
ATOM 676 C CA . LYS A 1 84 ? -12.384 -0.415 12.613 1.00 94.19 84 LYS A CA 1
ATOM 677 C C . LYS A 1 84 ? -12.255 0.810 11.701 1.00 94.19 84 LYS A C 1
ATOM 679 O O . LYS A 1 84 ? -11.662 1.813 12.098 1.00 94.19 84 LYS A O 1
ATOM 684 N N . GLN A 1 85 ? -12.808 0.733 10.489 1.00 94.75 85 GLN A N 1
ATOM 685 C CA . GLN A 1 85 ? -12.579 1.713 9.423 1.00 94.75 85 GLN A CA 1
ATOM 686 C C . GLN A 1 85 ? -12.886 3.149 9.862 1.00 94.75 85 GLN A C 1
ATOM 688 O O . GLN A 1 85 ? -12.093 4.049 9.583 1.00 94.75 85 GLN A O 1
ATOM 693 N N . GLU A 1 86 ? -13.979 3.368 10.594 1.00 93.31 86 GLU A N 1
ATOM 694 C CA . GLU A 1 86 ? -14.353 4.704 11.069 1.00 93.31 86 GLU A CA 1
ATOM 695 C C . GLU A 1 86 ? -13.350 5.256 12.085 1.00 93.31 86 GLU A C 1
ATOM 697 O O . GLU A 1 86 ? -12.999 6.434 12.040 1.00 93.31 86 GLU A O 1
ATOM 702 N N . ILE A 1 87 ? -12.855 4.403 12.987 1.00 93.94 87 ILE A N 1
ATOM 703 C CA . ILE A 1 87 ? -11.871 4.787 14.005 1.00 93.94 87 ILE A CA 1
ATOM 704 C C . ILE A 1 87 ? -10.558 5.160 13.321 1.00 93.94 87 ILE A C 1
ATOM 706 O O . ILE A 1 87 ? -10.015 6.228 13.586 1.00 93.94 87 ILE A O 1
ATOM 710 N N . PHE A 1 88 ? -10.071 4.325 12.401 1.00 95.00 88 PHE A N 1
ATOM 711 C CA . PHE A 1 88 ? -8.841 4.624 11.670 1.00 95.00 88 PHE A CA 1
ATOM 712 C C . PHE A 1 88 ? -8.974 5.850 10.771 1.00 95.00 88 PHE A C 1
ATOM 714 O O . PHE A 1 88 ? -8.040 6.643 10.701 1.00 95.00 88 PHE A O 1
ATOM 721 N N . SER A 1 89 ? -10.139 6.059 10.155 1.00 94.19 89 SER A N 1
ATOM 722 C CA . SER A 1 89 ? -10.406 7.279 9.388 1.00 94.19 89 SER A CA 1
ATOM 723 C C . SER A 1 89 ? -10.309 8.514 10.286 1.00 94.19 89 SER A C 1
ATOM 725 O O . SER A 1 89 ? -9.609 9.458 9.936 1.00 94.19 89 SER A O 1
ATOM 727 N N . LYS A 1 90 ? -10.894 8.475 11.492 1.00 93.12 90 LYS A N 1
ATOM 728 C CA . LYS A 1 90 ? -10.777 9.562 12.479 1.00 93.12 90 LYS A CA 1
ATOM 729 C C . LYS A 1 90 ? -9.345 9.774 12.966 1.00 93.12 90 LYS A C 1
ATOM 731 O O . LYS A 1 90 ? -8.940 10.920 13.132 1.00 93.12 90 LYS A O 1
ATOM 736 N N . ILE A 1 91 ? -8.569 8.709 13.186 1.00 92.69 91 ILE A N 1
ATOM 737 C CA . ILE A 1 91 ? -7.150 8.826 13.564 1.00 92.69 91 ILE A CA 1
ATOM 738 C C . ILE A 1 91 ? -6.376 9.539 12.453 1.00 92.69 91 ILE A C 1
ATOM 740 O O . ILE A 1 91 ? -5.660 10.494 12.735 1.00 92.69 91 ILE A O 1
ATOM 744 N N . ILE A 1 92 ? -6.542 9.122 11.196 1.00 93.06 92 ILE A N 1
ATOM 745 C CA . ILE A 1 92 ? -5.857 9.752 10.061 1.00 93.06 92 ILE A CA 1
ATOM 746 C C . ILE A 1 92 ? -6.290 11.217 9.922 1.00 93.06 92 ILE A C 1
ATOM 748 O O . ILE A 1 92 ? -5.432 12.075 9.766 1.00 93.06 92 ILE A O 1
ATOM 752 N N . GLU A 1 93 ? -7.580 11.527 10.052 1.00 92.06 93 GLU A N 1
ATOM 753 C CA . GLU A 1 93 ? -8.085 12.908 9.988 1.00 92.06 93 GLU A CA 1
ATOM 754 C C . GLU A 1 93 ? -7.586 13.792 11.141 1.00 92.06 93 GLU A C 1
ATOM 756 O O . GLU A 1 93 ? -7.335 14.977 10.941 1.00 92.06 93 GLU A O 1
ATOM 761 N N . THR A 1 94 ? -7.442 13.229 12.342 1.00 90.44 94 THR A N 1
ATOM 762 C CA . THR A 1 94 ? -7.034 13.977 13.543 1.00 90.44 94 THR A CA 1
ATOM 763 C C . THR A 1 94 ? -5.530 14.190 13.586 1.00 90.44 94 THR A C 1
ATOM 765 O O . THR A 1 94 ? -5.061 15.267 13.948 1.00 90.44 94 THR A O 1
ATOM 768 N N . TYR A 1 95 ? -4.768 13.149 13.252 1.00 88.94 95 TYR A N 1
ATOM 769 C CA . TYR A 1 95 ? -3.327 13.136 13.445 1.00 88.94 95 TYR A CA 1
ATOM 770 C C . TYR A 1 95 ? -2.551 13.358 12.152 1.00 88.94 95 TYR A C 1
ATOM 772 O O . TYR A 1 95 ? -1.383 13.692 12.256 1.00 88.94 95 TYR A O 1
ATOM 780 N N . SER A 1 96 ? -3.121 13.200 10.953 1.00 89.19 96 SER A N 1
ATOM 781 C CA . SER A 1 96 ? -2.388 13.379 9.693 1.00 89.19 96 SER A CA 1
ATOM 782 C C . SER A 1 96 ? -2.826 14.610 8.907 1.00 89.19 96 SER A C 1
ATOM 784 O O . SER A 1 96 ? -4.002 14.943 8.813 1.00 89.19 96 SER A O 1
ATOM 786 N N . THR A 1 97 ? -1.868 15.239 8.227 1.00 84.06 97 THR A N 1
ATOM 787 C CA . THR A 1 97 ? -2.151 16.233 7.179 1.00 84.06 97 THR A CA 1
ATOM 788 C C . THR A 1 97 ? -2.579 15.591 5.854 1.00 84.06 97 THR A C 1
ATOM 790 O O . THR A 1 97 ? -3.016 16.280 4.926 1.00 84.06 97 THR A O 1
ATOM 793 N N . THR A 1 98 ? -2.471 14.264 5.740 1.00 84.62 98 THR A N 1
ATOM 794 C CA . THR A 1 98 ? -2.805 13.525 4.523 1.00 84.62 98 THR A CA 1
ATOM 795 C C . THR A 1 98 ? -4.310 13.387 4.376 1.00 84.62 98 THR A C 1
ATOM 797 O O . THR A 1 98 ? -4.977 12.734 5.173 1.00 84.62 98 THR A O 1
ATOM 800 N N . LYS A 1 99 ? -4.849 13.932 3.282 1.00 84.06 99 LYS A N 1
ATOM 801 C CA . LYS A 1 99 ? -6.250 13.740 2.888 1.00 84.06 99 LYS A CA 1
ATOM 802 C C . LYS A 1 99 ? -6.443 12.350 2.283 1.00 84.06 99 LYS A C 1
ATOM 804 O O . LYS A 1 99 ? -6.543 12.208 1.067 1.00 84.06 99 LYS A O 1
ATOM 809 N N . TYR A 1 100 ? -6.468 11.331 3.132 1.00 87.62 100 TYR A N 1
ATOM 810 C CA . TYR A 1 100 ? -6.741 9.952 2.745 1.00 87.62 100 TYR A CA 1
ATOM 811 C C . TYR A 1 100 ? -8.017 9.452 3.424 1.00 87.62 100 TYR A C 1
ATOM 813 O O . TYR A 1 100 ? -8.235 9.694 4.607 1.00 87.62 100 TYR A O 1
ATOM 821 N N . LYS A 1 101 ? -8.868 8.760 2.661 1.00 88.88 101 LYS A N 1
ATOM 822 C CA . LYS A 1 101 ? -10.098 8.142 3.162 1.00 88.88 101 LYS A CA 1
ATOM 823 C C . LYS A 1 101 ? -10.038 6.652 2.898 1.00 88.88 101 LYS A C 1
ATOM 825 O O . LYS A 1 101 ? -9.968 6.245 1.743 1.00 88.88 101 LYS A O 1
ATOM 830 N N . ILE A 1 102 ? -10.121 5.864 3.964 1.00 93.62 102 ILE A N 1
ATOM 831 C CA . ILE A 1 102 ? -10.123 4.407 3.864 1.00 93.62 102 ILE A CA 1
ATOM 832 C C . ILE A 1 102 ? -11.423 3.977 3.168 1.00 93.62 102 ILE A C 1
ATOM 834 O O . ILE A 1 102 ? -12.506 4.269 3.690 1.00 93.62 102 ILE A O 1
ATOM 838 N N . PRO A 1 103 ? -11.364 3.290 2.015 1.00 92.69 103 PRO A N 1
ATOM 839 C CA . PRO A 1 103 ? -12.560 2.802 1.345 1.00 92.69 103 PRO A CA 1
ATOM 840 C C . PRO A 1 103 ? -13.196 1.658 2.140 1.00 92.69 103 PRO A C 1
ATOM 842 O O . PRO A 1 103 ? -12.495 0.819 2.701 1.00 92.69 103 PRO A O 1
ATOM 845 N N . VAL A 1 104 ? -14.527 1.574 2.134 1.00 92.25 104 VAL A N 1
ATOM 846 C CA . VAL A 1 104 ? -15.246 0.423 2.702 1.00 92.25 104 VAL A CA 1
ATOM 847 C C . VAL A 1 104 ? -15.141 -0.758 1.741 1.00 92.25 104 VAL A C 1
ATOM 849 O O . VAL A 1 104 ? -15.547 -0.663 0.577 1.00 92.25 104 VAL A O 1
ATOM 852 N N . CYS A 1 105 ? -14.599 -1.864 2.241 1.00 92.25 105 CYS A N 1
ATOM 853 C CA . CYS A 1 105 ? -14.313 -3.064 1.468 1.00 92.25 105 CYS A CA 1
ATOM 854 C C . CYS A 1 105 ? -14.987 -4.306 2.060 1.00 92.25 105 CYS A C 1
ATOM 856 O O . CYS A 1 105 ? -15.243 -4.399 3.257 1.00 92.25 105 CYS A O 1
ATOM 858 N N . ASP A 1 106 ? -15.251 -5.287 1.198 1.00 91.62 106 ASP A N 1
ATOM 859 C CA . ASP A 1 106 ? -15.747 -6.601 1.601 1.00 91.62 106 ASP A CA 1
ATOM 860 C C . ASP A 1 106 ? -14.620 -7.414 2.261 1.00 91.62 106 ASP A C 1
ATOM 862 O O . ASP A 1 106 ? -13.591 -7.699 1.642 1.00 91.62 106 ASP A O 1
ATOM 866 N N . ILE A 1 107 ? -14.836 -7.790 3.522 1.00 92.06 107 ILE A N 1
ATOM 867 C CA . ILE A 1 107 ? -13.892 -8.524 4.371 1.00 92.06 107 ILE A CA 1
ATOM 868 C C . ILE A 1 107 ? -13.550 -9.897 3.773 1.00 92.06 107 ILE A C 1
ATOM 870 O O . ILE A 1 107 ? -12.387 -10.301 3.805 1.00 92.06 107 ILE A O 1
ATOM 874 N N . GLU A 1 108 ? -14.521 -10.610 3.193 1.00 92.88 108 GLU A N 1
ATOM 875 C CA . GLU A 1 108 ? -14.273 -11.936 2.610 1.00 92.88 108 GLU A CA 1
ATOM 876 C C . GLU A 1 108 ? -13.389 -11.840 1.366 1.00 92.88 108 GLU A C 1
ATOM 878 O O . GLU A 1 108 ? -12.556 -12.710 1.110 1.00 92.88 108 GLU A O 1
ATOM 883 N N . LYS A 1 109 ? -13.490 -10.742 0.614 1.00 92.69 109 LYS A N 1
ATOM 884 C CA . LYS A 1 109 ? -12.613 -10.520 -0.541 1.00 92.69 109 LYS A CA 1
ATOM 885 C C . LYS A 1 109 ? -11.176 -10.207 -0.135 1.00 92.69 109 LYS A C 1
ATOM 887 O O . LYS A 1 109 ? -10.264 -10.593 -0.855 1.00 92.69 109 LYS A O 1
ATOM 892 N N . ILE A 1 110 ? -10.965 -9.565 1.014 1.00 93.81 110 ILE A N 1
ATOM 893 C CA . ILE A 1 110 ? -9.617 -9.304 1.545 1.00 93.81 110 ILE A CA 1
ATOM 894 C C . ILE A 1 110 ? -8.949 -10.606 1.991 1.00 93.81 110 ILE A C 1
ATOM 896 O O . ILE A 1 110 ? -7.783 -10.824 1.679 1.00 93.81 110 ILE A O 1
ATOM 900 N N . LYS A 1 111 ? -9.685 -11.508 2.655 1.00 93.19 111 LYS A N 1
ATOM 901 C CA . LYS A 1 111 ? -9.155 -12.826 3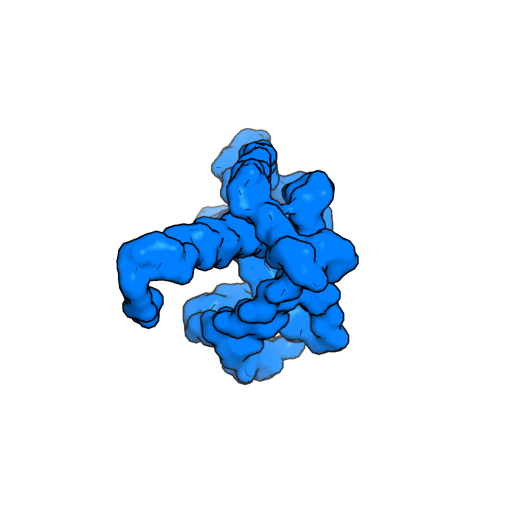.059 1.00 93.19 111 LYS A CA 1
ATOM 902 C C . LYS A 1 111 ? -8.650 -13.644 1.868 1.00 93.19 111 LYS A C 1
ATOM 904 O O . LYS A 1 111 ? -7.626 -14.317 1.958 1.00 93.19 111 LYS A O 1
ATOM 909 N N . ASN A 1 11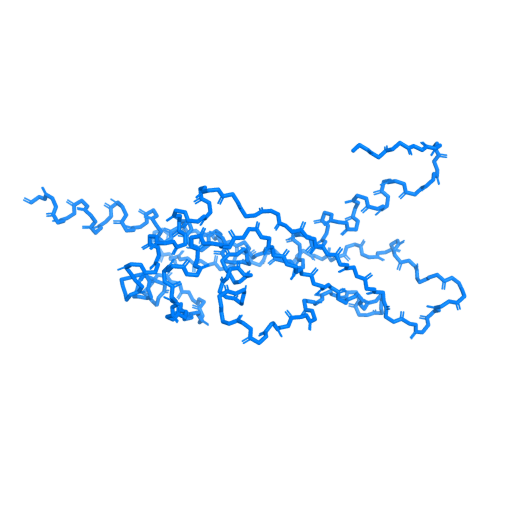2 ? -9.373 -13.563 0.753 1.00 93.25 112 ASN A N 1
ATOM 910 C CA . ASN A 1 112 ? -9.081 -14.315 -0.465 1.00 93.25 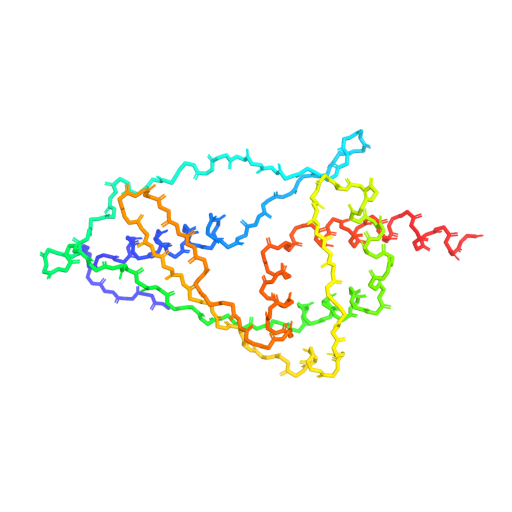112 ASN A CA 1
ATOM 911 C C . ASN A 1 112 ? -8.073 -13.624 -1.398 1.00 93.25 112 ASN A C 1
ATOM 913 O O . ASN A 1 112 ? -7.724 -14.186 -2.434 1.00 93.25 112 ASN A O 1
ATOM 917 N N . LEU A 1 113 ? -7.603 -12.422 -1.062 1.00 93.56 113 LEU A N 1
ATOM 918 C CA . LEU A 1 113 ? -6.598 -11.719 -1.850 1.00 93.56 113 LEU A CA 1
ATOM 919 C C . LEU A 1 113 ? -5.255 -12.456 -1.747 1.00 93.56 113 LEU A C 1
ATOM 921 O O . LEU A 1 113 ? -4.793 -12.739 -0.647 1.00 93.56 113 LEU A O 1
ATOM 925 N N . GLN A 1 114 ? -4.627 -12.783 -2.876 1.00 93.44 114 GLN A N 1
ATOM 926 C CA . GLN A 1 114 ? -3.354 -13.522 -2.892 1.00 93.44 114 GLN A CA 1
ATOM 927 C C . GLN A 1 114 ? -2.220 -12.722 -3.516 1.00 93.44 114 GLN A C 1
ATOM 929 O O . GLN A 1 114 ? -1.101 -12.730 -3.004 1.00 93.44 114 GLN A O 1
ATOM 934 N N . THR A 1 115 ? -2.510 -12.038 -4.615 1.00 93.00 115 THR A N 1
ATOM 935 C CA . THR A 1 115 ? -1.527 -11.280 -5.378 1.00 93.00 115 THR A CA 1
ATOM 936 C C . THR A 1 115 ? -2.050 -9.888 -5.692 1.00 93.00 115 THR A C 1
ATOM 938 O O . THR A 1 115 ? -3.256 -9.665 -5.826 1.00 93.00 115 THR A O 1
ATOM 941 N N . LEU A 1 116 ? -1.122 -8.943 -5.799 1.00 91.38 116 LEU A N 1
ATOM 942 C CA . LEU A 1 116 ? -1.364 -7.597 -6.293 1.00 91.38 116 LEU A CA 1
ATOM 943 C C . LEU A 1 116 ? -0.500 -7.363 -7.514 1.00 91.38 116 LEU A C 1
ATOM 945 O O . LEU A 1 116 ? 0.724 -7.447 -7.448 1.00 91.38 116 LEU A O 1
ATOM 949 N N . HIS A 1 117 ? -1.152 -7.037 -8.620 1.00 90.50 117 HIS A N 1
ATOM 950 C CA . HIS A 1 117 ? -0.470 -6.640 -9.838 1.00 90.50 117 HIS A CA 1
ATOM 951 C C . HIS A 1 117 ? -0.374 -5.121 -9.865 1.00 90.50 117 HIS A C 1
ATOM 953 O O . HIS A 1 117 ? -1.391 -4.432 -9.773 1.00 90.50 117 HIS A O 1
ATOM 959 N N . ILE A 1 118 ? 0.838 -4.595 -9.997 1.00 89.62 118 ILE A N 1
ATOM 960 C CA . ILE A 1 118 ? 1.100 -3.161 -10.091 1.00 89.62 118 ILE A CA 1
ATOM 961 C C . ILE A 1 118 ? 1.922 -2.919 -11.345 1.00 89.62 118 ILE A C 1
ATOM 963 O O . ILE A 1 118 ? 3.000 -3.484 -11.516 1.00 89.62 118 ILE A O 1
ATOM 967 N N . GLN A 1 119 ? 1.394 -2.068 -12.214 1.00 89.06 119 GLN A N 1
ATOM 968 C CA . GLN A 1 119 ? 2.071 -1.625 -13.414 1.00 89.06 119 GLN A CA 1
ATOM 969 C C . GLN A 1 119 ? 2.572 -0.204 -13.206 1.00 89.06 119 GLN A C 1
ATOM 971 O O . GLN A 1 119 ? 1.817 0.686 -12.809 1.00 89.06 119 GLN A O 1
ATOM 976 N N . PHE A 1 120 ? 3.841 0.007 -13.521 1.00 85.69 120 PHE A N 1
ATOM 977 C CA . PHE A 1 120 ? 4.479 1.310 -13.527 1.00 85.69 120 PHE A CA 1
ATOM 978 C C . PHE A 1 120 ? 4.735 1.743 -14.961 1.00 85.69 120 PHE A C 1
ATOM 980 O O . PHE A 1 120 ? 5.228 0.968 -15.780 1.00 85.69 120 PHE A O 1
ATOM 987 N N . THR A 1 121 ? 4.444 3.007 -15.243 1.00 83.06 121 THR A N 1
ATOM 988 C CA . THR A 1 121 ? 4.935 3.694 -16.437 1.00 83.06 121 THR A CA 1
ATOM 989 C C . THR A 1 121 ? 6.066 4.622 -16.026 1.00 83.06 121 THR A C 1
ATOM 991 O O . THR A 1 121 ? 5.888 5.422 -15.107 1.00 83.06 121 THR A O 1
ATOM 994 N N . ILE A 1 122 ? 7.212 4.506 -16.694 1.00 79.19 122 ILE A N 1
ATOM 995 C CA . ILE A 1 122 ? 8.401 5.329 -16.474 1.00 79.19 122 ILE A CA 1
ATOM 996 C C . ILE A 1 122 ? 8.503 6.352 -17.605 1.00 79.19 122 ILE A C 1
ATOM 998 O O . ILE A 1 122 ? 8.616 5.996 -18.781 1.00 79.19 122 ILE A O 1
ATOM 1002 N N . ASP A 1 123 ? 8.493 7.621 -17.219 1.00 75.00 123 ASP A N 1
ATOM 1003 C CA . ASP A 1 123 ? 8.833 8.773 -18.036 1.00 75.00 123 ASP A CA 1
ATOM 1004 C C . ASP A 1 123 ? 10.310 9.114 -17.807 1.00 75.00 123 ASP A C 1
ATOM 1006 O O . ASP A 1 123 ? 10.702 9.712 -16.801 1.00 75.00 123 ASP A O 1
ATOM 1010 N N . THR A 1 124 ? 11.153 8.709 -18.752 1.00 72.75 124 THR A N 1
ATOM 1011 C CA . THR A 1 124 ? 12.596 8.971 -18.714 1.00 72.75 124 THR A CA 1
ATOM 1012 C C . THR A 1 124 ? 12.944 10.442 -18.947 1.00 72.75 124 THR A C 1
ATOM 1014 O O . THR A 1 124 ? 14.038 10.861 -18.579 1.00 72.75 124 THR A O 1
ATOM 1017 N N . THR A 1 125 ? 12.040 11.233 -19.537 1.00 72.12 125 THR A N 1
ATOM 1018 C CA . THR A 1 125 ? 12.262 12.656 -19.832 1.00 72.12 125 THR A CA 1
ATOM 1019 C C . THR A 1 125 ? 12.054 13.499 -18.584 1.00 72.12 125 THR A C 1
ATOM 1021 O O . THR A 1 125 ? 12.943 14.249 -18.186 1.00 72.12 125 THR A O 1
ATOM 1024 N N . ASN A 1 126 ? 10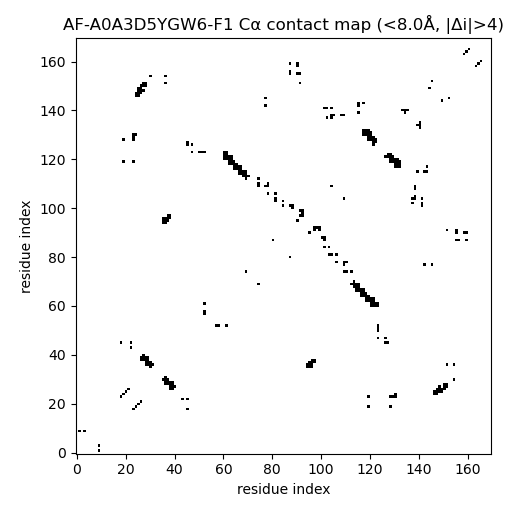.899 13.345 -17.935 1.00 72.06 126 ASN A N 1
ATOM 1025 C CA . ASN A 1 126 ? 10.584 14.057 -16.693 1.00 72.06 126 ASN A CA 1
ATOM 1026 C C . ASN A 1 126 ? 11.232 13.425 -15.470 1.00 72.06 126 ASN A C 1
ATOM 1028 O O . ASN A 1 126 ? 11.177 13.979 -14.374 1.00 72.06 126 ASN A O 1
ATOM 1032 N N . LYS A 1 127 ? 11.845 12.264 -15.671 1.00 71.12 127 LYS A N 1
ATOM 1033 C CA . LYS A 1 127 ? 12.358 11.427 -14.615 1.00 71.12 127 LYS A CA 1
ATOM 1034 C C . LYS A 1 127 ? 11.263 11.116 -13.590 1.00 71.12 127 LYS A C 1
ATOM 1036 O O . LYS A 1 127 ? 11.442 11.395 -12.408 1.00 71.12 127 LYS A O 1
ATOM 1041 N N . THR A 1 128 ? 10.115 10.610 -14.065 1.00 71.31 128 THR A N 1
ATOM 1042 C CA . THR A 1 128 ? 8.932 10.289 -13.245 1.00 71.31 128 THR A CA 1
ATOM 1043 C C . THR A 1 128 ? 8.369 8.870 -13.498 1.00 71.31 128 THR A C 1
ATOM 1045 O O . THR A 1 128 ? 8.584 8.272 -14.546 1.00 71.31 128 THR A O 1
ATOM 1048 N N . ALA A 1 129 ? 7.714 8.266 -12.499 1.00 77.19 129 ALA A N 1
ATOM 1049 C CA . ALA A 1 129 ? 7.223 6.890 -12.456 1.00 77.19 129 ALA A CA 1
ATOM 1050 C C . ALA A 1 129 ? 5.879 6.984 -11.786 1.00 77.19 129 ALA A C 1
ATOM 1052 O O . ALA A 1 129 ? 5.736 7.582 -10.716 1.00 77.19 129 ALA A O 1
ATOM 1053 N N . HIS A 1 130 ? 4.899 6.385 -12.430 1.00 77.50 130 HIS A N 1
ATOM 1054 C CA . HIS A 1 130 ? 3.533 6.452 -11.973 1.00 77.50 130 HIS A CA 1
ATOM 1055 C C . HIS A 1 130 ? 2.915 5.073 -12.084 1.00 77.50 130 HIS A C 1
ATOM 1057 O O . HIS A 1 130 ? 3.109 4.374 -13.080 1.00 77.50 130 HIS A O 1
ATOM 1063 N N . ILE A 1 131 ? 2.147 4.701 -11.065 1.00 84.75 131 ILE A N 1
ATOM 1064 C CA . ILE A 1 131 ? 1.292 3.522 -11.126 1.00 84.75 131 ILE A CA 1
ATOM 1065 C C . ILE A 1 131 ? 0.221 3.796 -12.185 1.00 84.75 131 ILE A C 1
ATOM 1067 O O . ILE A 1 131 ? -0.575 4.729 -12.045 1.00 84.75 131 ILE A O 1
ATOM 1071 N N . SER A 1 132 ? 0.221 3.017 -13.263 1.00 80.31 132 SER A N 1
ATOM 1072 C CA . SER A 1 132 ? -0.678 3.207 -14.406 1.00 80.31 132 SER A CA 1
ATOM 1073 C C . SER A 1 132 ? -1.956 2.382 -14.296 1.00 80.31 132 SER A C 1
ATOM 1075 O O . SER A 1 132 ? -2.965 2.727 -14.915 1.00 80.31 132 SER A O 1
ATOM 1077 N N . ASN A 1 133 ? -1.963 1.323 -13.486 1.00 75.50 133 ASN A N 1
ATOM 1078 C CA . ASN A 1 133 ? -3.131 0.473 -13.319 1.00 75.50 133 ASN A CA 1
ATOM 1079 C C . ASN A 1 133 ? -3.947 0.864 -12.076 1.00 75.50 133 ASN A C 1
ATOM 1081 O O . ASN A 1 133 ? -3.724 0.392 -10.966 1.00 75.50 133 ASN A O 1
ATOM 1085 N N . LYS A 1 134 ? -4.982 1.686 -12.273 1.00 65.62 134 LYS A N 1
ATOM 1086 C CA . LYS A 1 134 ? -6.112 1.703 -11.333 1.00 65.62 134 LYS A CA 1
ATOM 1087 C C . LYS A 1 134 ? -7.049 0.561 -11.696 1.00 65.62 134 LYS A C 1
ATOM 1089 O O . LYS A 1 134 ? -7.676 0.586 -12.757 1.00 65.62 134 LYS A O 1
ATOM 1094 N N . SER A 1 135 ? -7.129 -0.448 -10.834 1.00 69.06 135 SER A N 1
ATOM 1095 C CA . SER A 1 135 ? -8.026 -1.580 -11.044 1.00 69.06 135 SER A CA 1
ATOM 1096 C C . SER A 1 135 ? -9.486 -1.123 -10.979 1.00 69.06 135 SER A C 1
ATOM 1098 O O . SER A 1 135 ? -9.841 -0.179 -10.269 1.00 69.06 135 SER A O 1
ATOM 1100 N N . LYS A 1 136 ? -10.381 -1.809 -11.697 1.00 71.94 136 LYS A N 1
ATOM 1101 C CA . LYS A 1 136 ? -11.831 -1.665 -11.459 1.00 71.94 136 LYS A CA 1
ATOM 1102 C C . LYS A 1 136 ? -12.247 -2.324 -10.138 1.00 71.94 136 LYS A C 1
ATOM 1104 O O . LYS A 1 136 ? -13.335 -2.053 -9.630 1.00 71.94 136 LYS A O 1
ATOM 1109 N N . ASN A 1 137 ? -11.397 -3.184 -9.581 1.00 83.94 137 ASN A N 1
ATOM 1110 C CA . ASN A 1 137 ? -11.632 -3.872 -8.328 1.00 83.94 137 ASN A CA 1
ATOM 1111 C C . ASN A 1 137 ? -11.264 -2.965 -7.144 1.00 83.94 137 ASN A C 1
ATOM 1113 O O . ASN A 1 137 ? -10.101 -2.635 -6.919 1.00 83.94 137 ASN A O 1
ATOM 1117 N N . LYS A 1 138 ? -12.273 -2.585 -6.352 1.00 86.88 138 LYS A N 1
ATOM 1118 C CA . LYS A 1 138 ? -12.081 -1.760 -5.149 1.00 86.88 138 LYS A CA 1
ATOM 1119 C C . LYS A 1 138 ? -11.141 -2.405 -4.126 1.00 86.88 138 LYS A C 1
ATOM 1121 O O . LYS A 1 138 ? -10.449 -1.677 -3.429 1.00 86.88 138 LYS A O 1
ATOM 1126 N N . ILE A 1 139 ? -11.117 -3.737 -4.044 1.00 91.19 139 ILE A N 1
ATOM 1127 C CA . ILE A 1 139 ? -10.287 -4.476 -3.083 1.00 91.19 139 ILE A CA 1
ATOM 1128 C C . ILE A 1 139 ? -8.817 -4.391 -3.475 1.00 91.19 139 ILE A C 1
ATOM 1130 O O . ILE A 1 139 ? -7.981 -4.097 -2.632 1.00 91.19 139 ILE A O 1
ATOM 1134 N N . GLU A 1 140 ? -8.515 -4.573 -4.761 1.00 89.62 140 GLU A N 1
ATOM 1135 C CA . GLU A 1 140 ? -7.157 -4.387 -5.281 1.00 89.62 140 GLU A CA 1
ATOM 1136 C C . GLU A 1 140 ? -6.697 -2.944 -5.096 1.00 89.62 140 GLU A C 1
ATOM 1138 O O . GLU A 1 140 ? -5.589 -2.724 -4.628 1.00 89.62 140 GLU A O 1
ATOM 1143 N N . ASN A 1 141 ? -7.558 -1.959 -5.374 1.00 90.19 141 ASN A N 1
ATOM 1144 C CA . ASN A 1 141 ? -7.211 -0.556 -5.139 1.00 90.19 141 ASN A CA 1
ATOM 1145 C C . ASN A 1 141 ? -6.940 -0.271 -3.658 1.00 90.19 141 ASN A C 1
ATOM 1147 O O . ASN A 1 141 ? -5.955 0.387 -3.353 1.00 90.19 141 ASN A O 1
ATOM 1151 N N . PHE A 1 142 ? -7.766 -0.790 -2.744 1.00 93.19 142 PHE A N 1
ATOM 1152 C CA . PHE A 1 142 ? -7.518 -0.659 -1.308 1.00 93.19 142 PHE A CA 1
ATOM 1153 C C . PHE A 1 142 ? -6.200 -1.317 -0.897 1.00 93.19 142 PHE A C 1
ATOM 1155 O O . PHE A 1 142 ? -5.455 -0.744 -0.116 1.00 93.19 142 PHE A O 1
ATOM 1162 N N . ALA A 1 143 ? -5.887 -2.493 -1.430 1.00 93.62 143 ALA A N 1
ATOM 1163 C CA . ALA A 1 143 ? -4.657 -3.199 -1.101 1.00 93.62 143 ALA A CA 1
ATOM 1164 C C . ALA A 1 143 ? -3.405 -2.517 -1.690 1.00 93.62 143 ALA A C 1
ATOM 1166 O O . ALA A 1 143 ? -2.369 -2.454 -1.032 1.00 93.62 143 ALA A O 1
ATOM 1167 N N . ILE A 1 144 ? -3.510 -1.932 -2.888 1.00 92.12 144 ILE A N 1
ATOM 1168 C CA . ILE A 1 144 ? -2.474 -1.061 -3.463 1.00 92.12 144 ILE A CA 1
ATOM 1169 C C . ILE A 1 144 ? -2.305 0.192 -2.596 1.00 92.12 144 ILE A C 1
ATOM 1171 O O . ILE A 1 144 ? -1.184 0.565 -2.274 1.00 92.12 144 ILE A O 1
ATOM 1175 N N . GLU A 1 145 ? -3.396 0.829 -2.169 1.00 92.19 145 GLU A N 1
ATOM 1176 C CA . GLU A 1 145 ? -3.341 1.967 -1.246 1.00 92.19 145 GLU A CA 1
ATOM 1177 C C . GLU A 1 145 ? -2.745 1.577 0.111 1.00 92.19 145 GLU A C 1
ATOM 1179 O O . GLU A 1 145 ? -1.938 2.328 0.645 1.00 92.19 145 GLU A O 1
ATOM 1184 N N . TYR A 1 146 ? -3.074 0.402 0.650 1.00 94.06 146 TYR A N 1
ATOM 1185 C CA . TYR A 1 146 ? -2.451 -0.140 1.857 1.00 94.06 146 TYR A CA 1
ATOM 1186 C C . TYR A 1 146 ? -0.936 -0.251 1.702 1.00 94.06 146 TYR A C 1
ATOM 1188 O O . TYR A 1 146 ? -0.214 0.139 2.613 1.00 94.06 146 TYR A O 1
ATOM 1196 N N . LEU A 1 147 ? -0.454 -0.696 0.541 1.00 92.00 147 LEU A N 1
ATOM 1197 C CA . LEU A 1 147 ? 0.976 -0.762 0.253 1.00 92.00 147 LEU A CA 1
ATOM 1198 C C . LEU A 1 147 ? 1.609 0.634 0.114 1.00 92.00 147 LEU A C 1
ATOM 1200 O O . LEU A 1 147 ? 2.672 0.882 0.673 1.00 92.00 147 LEU A O 1
ATOM 1204 N N . ILE A 1 148 ? 0.941 1.565 -0.576 1.00 90.25 148 ILE A N 1
ATOM 1205 C CA . ILE A 1 148 ? 1.408 2.954 -0.729 1.00 90.25 148 ILE A CA 1
ATOM 1206 C C . ILE A 1 148 ? 1.495 3.662 0.630 1.00 90.25 148 ILE A C 1
ATOM 1208 O O . ILE A 1 148 ? 2.440 4.399 0.893 1.00 90.25 148 ILE A O 1
ATOM 1212 N N . TYR A 1 149 ? 0.495 3.459 1.487 1.00 92.56 149 TYR A N 1
ATOM 1213 C CA . TYR A 1 149 ? 0.324 4.128 2.776 1.00 92.56 149 TYR A CA 1
ATOM 1214 C C . TYR A 1 149 ? 0.678 3.219 3.961 1.00 92.56 149 TYR A C 1
ATOM 1216 O O . TYR A 1 149 ? 0.164 3.418 5.063 1.00 92.56 149 TYR A O 1
ATOM 1224 N N . GLN A 1 150 ? 1.539 2.219 3.756 1.00 91.81 150 GLN A N 1
ATOM 1225 C CA . GLN A 1 150 ? 1.825 1.195 4.762 1.00 91.81 150 GLN A CA 1
ATOM 1226 C C . GLN A 1 150 ? 2.278 1.808 6.095 1.00 91.81 150 GLN A C 1
ATOM 1228 O O . GLN A 1 150 ? 1.763 1.439 7.150 1.00 91.81 150 GLN A O 1
ATOM 1233 N N . GLU A 1 151 ? 3.185 2.786 6.055 1.00 90.94 151 GLU A N 1
ATOM 1234 C CA . GLU A 1 151 ? 3.702 3.441 7.260 1.00 90.94 151 GLU A CA 1
ATOM 1235 C C . GLU A 1 151 ? 2.636 4.301 7.961 1.00 90.94 151 GLU A C 1
ATOM 1237 O O . GLU A 1 151 ? 2.498 4.244 9.183 1.00 90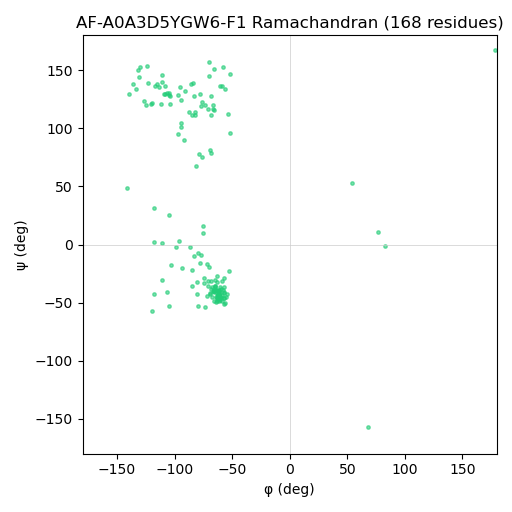.94 151 GLU A O 1
ATOM 1242 N N . LEU A 1 152 ? 1.782 5.002 7.200 1.00 93.31 152 LEU A N 1
ATOM 1243 C CA . LEU A 1 152 ? 0.622 5.715 7.753 1.00 93.31 152 LEU A CA 1
ATOM 1244 C C . LEU A 1 152 ? -0.293 4.757 8.528 1.00 93.31 152 LEU A C 1
ATOM 1246 O O . LEU A 1 152 ? -0.717 5.070 9.642 1.00 93.31 152 LEU A O 1
ATOM 1250 N N . PHE A 1 153 ? -0.589 3.586 7.960 1.00 94.75 153 PHE A N 1
ATOM 1251 C CA . PHE A 1 153 ? -1.420 2.584 8.620 1.00 94.75 153 PHE A CA 1
ATOM 1252 C C . PHE A 1 153 ? -0.752 1.987 9.859 1.00 94.75 153 PHE A C 1
ATOM 1254 O O . PHE A 1 153 ? -1.421 1.821 10.879 1.00 94.75 153 PHE A O 1
ATOM 1261 N N . GLN A 1 154 ? 0.552 1.714 9.815 1.00 92.38 154 GLN A N 1
ATOM 1262 C CA . GLN A 1 154 ? 1.300 1.233 10.980 1.00 92.38 154 GLN A CA 1
ATOM 1263 C C . GLN A 1 154 ? 1.270 2.244 12.130 1.00 92.38 154 GLN A C 1
ATOM 1265 O O . GLN A 1 154 ? 0.959 1.879 13.266 1.00 92.38 154 GLN A O 1
ATOM 1270 N N . ILE A 1 155 ? 1.507 3.523 11.835 1.00 92.75 155 ILE A N 1
ATOM 1271 C CA . ILE A 1 155 ? 1.412 4.605 12.819 1.00 92.75 155 ILE A CA 1
ATOM 1272 C C . ILE A 1 155 ? -0.017 4.711 13.366 1.00 92.75 155 ILE A C 1
ATOM 1274 O O . ILE A 1 155 ? -0.210 4.818 14.577 1.00 92.75 155 ILE A O 1
ATOM 1278 N N . ALA A 1 156 ? -1.038 4.631 12.508 1.00 93.38 156 ALA A N 1
ATOM 1279 C CA . ALA A 1 156 ? -2.430 4.689 12.946 1.00 93.38 156 ALA A C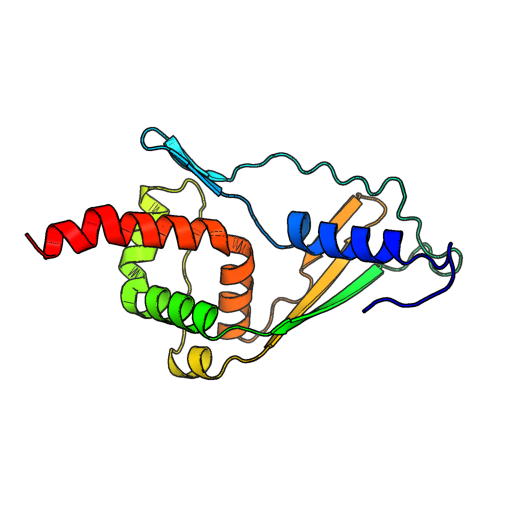A 1
ATOM 1280 C C . ALA A 1 156 ? -2.798 3.513 13.875 1.00 93.38 156 ALA A C 1
ATOM 1282 O O . ALA A 1 156 ? -3.470 3.714 14.889 1.00 93.38 156 ALA A O 1
ATOM 1283 N N . ILE A 1 157 ? -2.318 2.299 13.579 1.00 92.88 157 ILE A N 1
ATOM 1284 C CA . ILE A 1 157 ? -2.465 1.111 14.439 1.00 92.88 157 ILE A CA 1
ATOM 1285 C C . ILE A 1 157 ? -1.750 1.311 15.780 1.00 92.88 157 ILE A C 1
ATOM 1287 O O . ILE A 1 157 ? -2.311 0.987 16.828 1.00 92.88 157 ILE A O 1
ATOM 1291 N N . MET A 1 158 ? -0.544 1.882 15.775 1.00 92.00 158 MET A N 1
ATOM 1292 C CA . MET A 1 158 ? 0.193 2.209 16.997 1.00 92.00 158 MET A CA 1
ATOM 1293 C C . MET A 1 158 ? -0.580 3.203 17.876 1.00 92.00 158 MET A C 1
ATOM 1295 O O . MET A 1 158 ? -0.746 2.953 19.071 1.00 92.00 158 MET A O 1
ATOM 1299 N N . ILE A 1 159 ? -1.095 4.295 17.297 1.00 90.56 159 ILE A N 1
ATOM 1300 C CA . ILE A 1 159 ? -1.912 5.290 18.013 1.00 90.56 159 ILE A CA 1
ATOM 1301 C C . ILE A 1 159 ? -3.163 4.627 18.600 1.00 90.56 159 ILE A C 1
ATOM 1303 O O . ILE A 1 159 ? -3.467 4.825 19.776 1.00 90.56 159 ILE A O 1
ATOM 1307 N N . TYR A 1 160 ? -3.855 3.791 17.818 1.00 92.56 160 TYR A N 1
ATOM 1308 C CA . TYR A 1 160 ? -5.017 3.042 18.296 1.00 92.56 160 TYR A CA 1
ATOM 1309 C C . TYR A 1 160 ? -4.678 2.183 19.524 1.00 92.56 160 TYR A C 1
ATOM 1311 O O . TYR A 1 160 ? -5.364 2.259 20.545 1.00 92.56 160 TYR A O 1
ATOM 1319 N N . ASN A 1 161 ? -3.604 1.396 19.448 1.00 88.62 161 ASN A N 1
ATOM 1320 C CA . ASN A 1 161 ? -3.206 0.483 20.518 1.00 88.62 161 ASN A CA 1
ATOM 1321 C C . ASN A 1 161 ? -2.743 1.211 21.787 1.00 88.62 161 ASN A C 1
ATOM 1323 O O . ASN A 1 161 ? -3.006 0.732 22.888 1.00 88.62 161 ASN A O 1
ATOM 1327 N N . ASN A 1 162 ? -2.061 2.350 21.653 1.00 86.69 162 ASN A N 1
ATOM 1328 C CA . ASN A 1 162 ? -1.502 3.071 22.795 1.00 86.69 162 ASN A CA 1
ATOM 1329 C C . ASN A 1 162 ? -2.497 4.013 23.471 1.00 86.69 162 ASN A C 1
ATOM 1331 O O . ASN A 1 162 ? -2.459 4.127 24.693 1.00 86.69 162 ASN A O 1
ATOM 1335 N N . ASN A 1 163 ? -3.378 4.656 22.703 1.00 81.69 163 ASN A N 1
ATOM 1336 C CA . ASN A 1 163 ? -4.174 5.771 23.215 1.00 81.69 163 ASN A CA 1
ATOM 1337 C C . ASN A 1 163 ? -5.661 5.441 23.350 1.00 81.69 163 ASN A C 1
ATOM 1339 O O . ASN A 1 163 ? -6.310 6.004 24.219 1.00 81.69 163 ASN A O 1
ATOM 1343 N N . ILE A 1 164 ? -6.199 4.553 22.504 1.00 78.44 164 ILE A N 1
ATOM 1344 C CA . ILE A 1 164 ? -7.645 4.272 22.447 1.00 78.44 164 ILE A CA 1
ATOM 1345 C C . ILE A 1 164 ? -7.956 2.926 23.094 1.00 78.44 164 ILE A C 1
ATOM 1347 O O . ILE A 1 164 ? -8.761 2.833 24.010 1.00 78.44 164 ILE A O 1
ATOM 1351 N N . LYS A 1 165 ? -7.277 1.855 22.671 1.00 78.81 165 LYS A N 1
ATOM 1352 C CA . LYS A 1 165 ? -7.522 0.530 23.249 1.00 78.81 165 LYS A CA 1
ATOM 1353 C C . LYS A 1 165 ? -7.217 0.503 24.751 1.00 78.81 165 LYS A C 1
ATOM 1355 O O . LYS A 1 165 ? -8.002 -0.034 25.518 1.00 78.81 165 LYS A O 1
ATOM 1360 N N . LYS A 1 166 ? -6.103 1.114 25.172 1.00 67.12 166 LYS A N 1
ATOM 1361 C CA . LYS A 1 166 ? -5.739 1.199 26.595 1.00 67.12 166 LYS A CA 1
ATOM 1362 C C . LYS A 1 166 ? -6.720 2.031 27.422 1.00 67.12 166 LYS A C 1
ATOM 1364 O O . LYS A 1 166 ? -6.868 1.739 28.599 1.00 67.12 166 LYS A O 1
ATOM 1369 N N . SER A 1 167 ? -7.370 3.045 26.843 1.00 63.09 167 SER A N 1
ATOM 1370 C CA . SER A 1 167 ? -8.389 3.815 27.567 1.00 63.09 167 SER A CA 1
ATOM 1371 C C . SER A 1 167 ? -9.702 3.052 27.728 1.00 63.09 167 SER A C 1
ATOM 1373 O O . SER A 1 167 ? -10.397 3.288 28.703 1.00 63.09 167 SER A O 1
ATOM 1375 N N . ASP A 1 168 ? -10.029 2.141 26.806 1.00 61.78 168 ASP A N 1
ATOM 1376 C CA . ASP A 1 168 ? -11.237 1.302 26.888 1.00 61.78 168 ASP A CA 1
ATOM 1377 C C . ASP A 1 168 ? -11.089 0.128 27.885 1.00 61.78 168 ASP A C 1
ATOM 1379 O O . ASP A 1 168 ? -12.081 -0.500 28.253 1.00 61.78 168 ASP A O 1
ATOM 1383 N N . GLU A 1 169 ? -9.858 -0.203 28.295 1.00 55.59 169 GLU A N 1
ATOM 1384 C CA . GLU A 1 169 ? -9.529 -1.301 29.224 1.00 55.59 169 GLU A CA 1
ATOM 1385 C C . GLU A 1 169 ? -9.309 -0.837 30.685 1.00 55.59 169 GLU A C 1
ATOM 1387 O O . GLU A 1 169 ?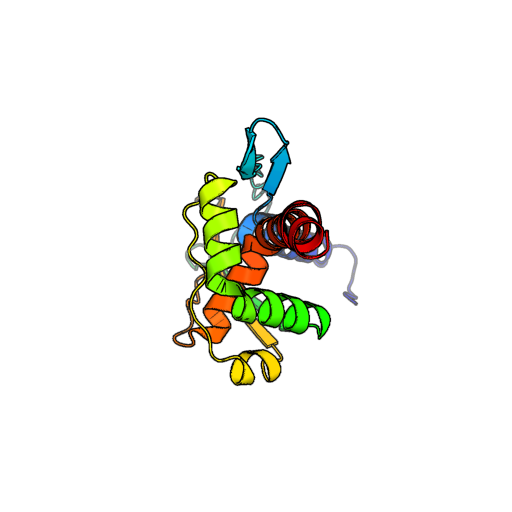 -9.067 -1.679 31.554 1.00 55.59 169 GLU A O 1
ATOM 1392 N N . LEU A 1 170 ? -9.389 0.473 30.957 1.00 42.88 170 LEU A N 1
ATOM 1393 C CA . LEU A 1 170 ? -9.252 1.112 32.279 1.00 42.88 170 LEU A CA 1
ATOM 1394 C C . LEU A 1 170 ? -10.607 1.595 32.810 1.00 42.88 170 LEU A C 1
ATOM 1396 O O . LEU A 1 170 ? -10.810 1.482 34.040 1.00 42.88 170 LEU A O 1
#

Secondary structure (DSSP, 8-state):
-----TTSSHHHHHHHHHHHHHTTT---EEEETTTEEEE--------GGG-PPPTT-TTSPEEEEEEEE--HHHHHHHHHHHHTHHHHHHHHHHHBS----PPP--HHHHHT--EEEEEEEEETTTTEEEE----S-HHHHHHHHHHHTHHHHHHHHHHIIIIIIHHHT-

Mean predicted aligned error: 7.91 Å

Foldseek 3Di:
DDDDDPPPCPVVVVLVVVCCQPPVAAWDWDADPVQFIEGPPPVPVQPLVPVQPDPVCRPDWDKDKDKDFQDPVNLVLLLVCLVCVVLLQVSCVVRHPDPDHQDRDDNVVSVVDTMAIWMWTADSPVRDIYGPDDDPDPNSNNSSVCSHCVNVSVVSVVCCVPPPVVVVVD

Radius of gyration: 18.87 Å; Cα contacts (8 Å, |Δi|>4): 188; chains: 1; bounding box: 45×33×63 Å